Protein AF-A0A949XC69-F1 (afdb_monomer_lite)

Structure (mmCIF, N/CA/C/O backbone):
data_AF-A0A949XC69-F1
#
_entry.id   AF-A0A949XC69-F1
#
loop_
_atom_site.group_PDB
_atom_site.id
_atom_sit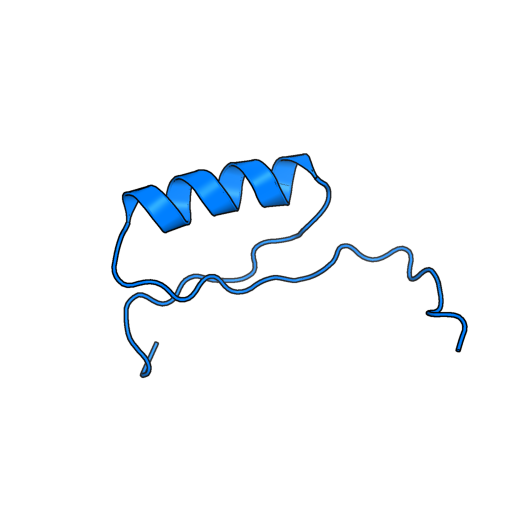e.type_symbol
_atom_site.label_atom_id
_atom_site.label_alt_id
_atom_site.label_comp_id
_atom_site.label_asym_id
_atom_site.label_entity_id
_atom_site.label_seq_id
_atom_site.pdbx_PDB_ins_code
_atom_site.Cartn_x
_atom_site.Cartn_y
_atom_site.Cartn_z
_atom_site.occupancy
_atom_site.B_iso_or_equiv
_atom_site.auth_seq_id
_atom_site.auth_comp_id
_atom_site.auth_asym_id
_atom_site.auth_atom_id
_atom_site.pdbx_PDB_model_num
ATOM 1 N N . MET A 1 1 ? -28.153 11.099 -0.388 1.00 43.34 1 MET A N 1
ATOM 2 C CA . MET A 1 1 ? -27.732 9.684 -0.366 1.00 43.34 1 MET A CA 1
ATOM 3 C C . MET A 1 1 ? -26.896 9.506 0.893 1.00 43.34 1 MET A C 1
ATOM 5 O O . MET A 1 1 ? -25.839 10.114 0.961 1.00 43.34 1 MET A O 1
ATOM 9 N N . SER A 1 2 ? -27.399 8.824 1.925 1.00 44.84 2 SER A N 1
ATOM 10 C CA . SER A 1 2 ? -26.595 8.545 3.125 1.00 44.84 2 SER A CA 1
ATOM 11 C C . SER A 1 2 ? -25.804 7.272 2.856 1.00 44.84 2 SER A C 1
ATOM 13 O O . SER A 1 2 ? -26.411 6.248 2.543 1.00 44.84 2 SER A O 1
ATOM 15 N N . ILE A 1 3 ? -24.475 7.344 2.890 1.00 62.38 3 ILE A N 1
ATOM 16 C CA . ILE A 1 3 ? -23.626 6.154 2.804 1.00 62.38 3 ILE A CA 1
ATOM 17 C C . ILE A 1 3 ? -23.808 5.417 4.138 1.00 62.38 3 ILE A C 1
ATOM 19 O O . ILE A 1 3 ? -23.647 6.051 5.184 1.00 62.38 3 ILE A O 1
ATOM 23 N N . PRO A 1 4 ? -24.212 4.134 4.148 1.00 55.69 4 PRO A N 1
ATOM 24 C CA . PRO A 1 4 ? -24.301 3.384 5.392 1.00 55.69 4 PRO A CA 1
ATOM 25 C C . PRO A 1 4 ? -22.912 3.370 6.034 1.00 55.69 4 PRO A C 1
ATOM 27 O O . PRO A 1 4 ? -21.932 3.033 5.372 1.00 55.69 4 PRO A O 1
AT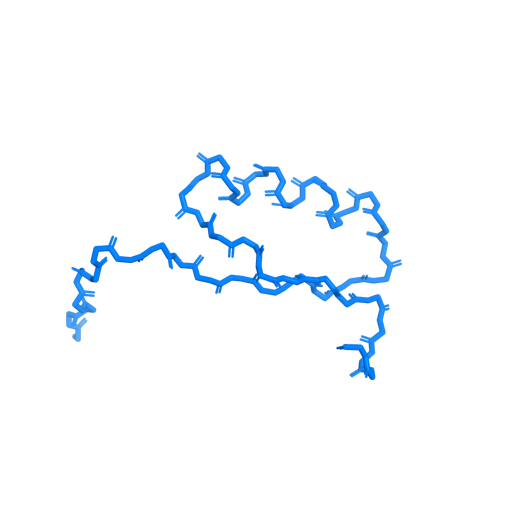OM 30 N N . ALA A 1 5 ? -22.822 3.767 7.305 1.00 59.59 5 ALA A N 1
ATOM 31 C CA . ALA A 1 5 ? -21.600 3.636 8.087 1.00 59.59 5 ALA A CA 1
ATOM 32 C C . ALA A 1 5 ? -21.376 2.142 8.357 1.00 59.59 5 ALA A C 1
ATOM 34 O O . ALA A 1 5 ? -21.797 1.613 9.384 1.00 59.59 5 ALA A O 1
ATOM 35 N N . GLY A 1 6 ? -20.809 1.441 7.375 1.00 62.22 6 GLY A N 1
ATOM 36 C CA . GLY A 1 6 ? -20.278 0.105 7.577 1.00 62.22 6 GLY A CA 1
ATOM 37 C C . GLY A 1 6 ? -19.166 0.193 8.615 1.00 62.22 6 GLY A C 1
ATOM 38 O O . GLY A 1 6 ? -18.308 1.065 8.532 1.00 62.22 6 GLY A O 1
ATOM 39 N N . SER A 1 7 ? -19.211 -0.690 9.605 1.00 71.25 7 SER A N 1
ATOM 40 C CA . SER A 1 7 ? -18.170 -0.870 10.623 1.00 71.25 7 SER A CA 1
ATOM 41 C C . SER A 1 7 ? -16.845 -1.387 10.058 1.00 71.25 7 SER A C 1
ATOM 43 O O . SER A 1 7 ? -15.874 -1.499 10.802 1.00 71.25 7 SER A O 1
ATOM 45 N N . ASP A 1 8 ? -16.821 -1.736 8.774 1.00 81.19 8 ASP A N 1
ATOM 46 C CA . ASP A 1 8 ? -15.698 -2.404 8.139 1.00 81.19 8 ASP A CA 1
ATOM 47 C C . ASP A 1 8 ? -14.750 -1.371 7.507 1.00 81.19 8 ASP A C 1
ATOM 49 O O . ASP A 1 8 ? -15.215 -0.394 6.906 1.00 81.19 8 ASP A O 1
ATOM 53 N N . PRO A 1 9 ? -13.425 -1.565 7.630 1.00 86.75 9 PRO A N 1
ATOM 54 C CA . PRO A 1 9 ? -12.438 -0.642 7.086 1.00 86.75 9 PRO A CA 1
ATOM 55 C C . PRO A 1 9 ? -12.560 -0.521 5.563 1.00 86.75 9 PRO A C 1
ATOM 57 O O . PRO A 1 9 ? -12.896 -1.473 4.851 1.00 86.75 9 PRO A O 1
ATOM 60 N N . ILE A 1 10 ? -12.259 0.670 5.040 1.00 93.69 10 ILE A N 1
ATOM 61 C CA . ILE A 1 10 ? -12.206 0.897 3.592 1.00 93.69 10 ILE A CA 1
ATOM 62 C C . ILE A 1 10 ? -11.038 0.085 3.031 1.00 93.69 10 ILE A C 1
ATOM 64 O O . ILE A 1 10 ? -9.890 0.311 3.408 1.00 93.69 10 ILE A O 1
ATOM 68 N N . ARG A 1 11 ? -11.329 -0.836 2.110 1.00 95.94 11 ARG A N 1
ATOM 69 C CA . ARG A 1 11 ? -10.320 -1.666 1.442 1.00 95.94 11 ARG A CA 1
ATOM 70 C C . ARG A 1 11 ? -9.754 -0.947 0.223 1.00 95.94 11 ARG A C 1
ATOM 72 O O . ARG A 1 11 ? -10.517 -0.484 -0.624 1.00 95.94 11 ARG A O 1
ATOM 79 N N . VAL A 1 12 ? -8.430 -0.873 0.133 1.00 96.69 12 VAL A N 1
ATOM 80 C CA . VAL A 1 12 ? -7.698 -0.085 -0.868 1.00 96.69 12 VAL A CA 1
ATOM 81 C C . VAL A 1 12 ? -6.651 -0.949 -1.573 1.00 96.69 12 VAL A C 1
ATOM 83 O O . VAL A 1 12 ? -5.912 -1.685 -0.924 1.00 96.69 12 VAL A O 1
ATOM 86 N N . MET A 1 13 ? -6.563 -0.834 -2.899 1.00 96.56 13 MET A N 1
ATOM 87 C CA . MET A 1 13 ? -5.471 -1.379 -3.712 1.00 96.56 13 MET A CA 1
ATOM 88 C C . MET A 1 13 ? -4.641 -0.217 -4.256 1.00 96.56 13 MET A C 1
ATOM 90 O O . MET A 1 13 ? -5.201 0.755 -4.765 1.00 96.56 13 MET A O 1
ATOM 94 N N . LEU A 1 14 ? -3.320 -0.294 -4.111 1.00 97.00 14 LEU A N 1
ATOM 95 C CA . LEU A 1 14 ? -2.406 0.756 -4.558 1.00 97.00 14 LEU A CA 1
ATOM 96 C C . LEU A 1 14 ? -1.838 0.403 -5.929 1.00 97.00 14 LEU A C 1
ATOM 98 O O . LEU A 1 14 ? -1.086 -0.557 -6.032 1.00 97.00 14 LEU A O 1
ATOM 102 N N . ALA A 1 15 ? -2.160 1.186 -6.954 1.00 96.31 15 ALA A N 1
ATOM 103 C CA . ALA A 1 15 ? -1.610 1.027 -8.297 1.00 96.31 15 ALA A CA 1
ATOM 104 C C . ALA A 1 15 ? -0.721 2.229 -8.637 1.00 96.31 15 ALA A C 1
ATOM 106 O O . ALA A 1 15 ? -1.229 3.338 -8.792 1.00 96.31 15 ALA A O 1
ATOM 107 N N . ASP A 1 16 ? 0.593 2.016 -8.701 1.00 96.00 16 ASP A N 1
ATOM 108 C CA . ASP A 1 16 ? 1.588 3.038 -9.051 1.00 96.00 16 ASP A CA 1
ATOM 109 C C . ASP A 1 16 ? 2.926 2.360 -9.384 1.00 96.00 16 ASP A C 1
ATOM 111 O O . ASP A 1 16 ? 3.290 1.392 -8.721 1.00 96.00 16 ASP A O 1
ATOM 115 N N . ASP A 1 17 ? 3.694 2.846 -10.358 1.00 94.56 17 ASP A N 1
ATOM 116 C CA . ASP A 1 17 ? 4.989 2.266 -10.748 1.00 94.56 17 ASP A CA 1
ATOM 117 C C . ASP A 1 17 ? 6.149 2.649 -9.799 1.00 94.56 17 ASP A C 1
ATOM 119 O O . ASP A 1 17 ? 7.234 2.060 -9.852 1.00 94.56 17 ASP A O 1
ATOM 123 N N . HIS A 1 18 ? 5.921 3.553 -8.840 1.00 96.88 18 HIS A N 1
ATOM 124 C CA . HIS A 1 18 ? 6.920 4.029 -7.887 1.00 96.88 18 HIS A CA 1
ATOM 125 C C . HIS A 1 18 ? 6.762 3.419 -6.487 1.00 96.88 18 HIS A C 1
ATOM 127 O O . HIS A 1 18 ? 5.908 3.792 -5.680 1.00 96.88 18 HIS A O 1
ATOM 133 N N . ARG A 1 19 ? 7.712 2.549 -6.119 1.00 94.88 19 ARG A N 1
ATOM 134 C CA . ARG A 1 19 ? 7.748 1.853 -4.817 1.00 94.88 19 ARG A CA 1
ATOM 135 C C . ARG A 1 19 ? 7.640 2.780 -3.598 1.00 94.88 19 ARG A C 1
ATOM 137 O O . ARG A 1 19 ? 6.871 2.499 -2.688 1.00 94.88 19 ARG A O 1
ATOM 144 N N . VAL A 1 20 ? 8.395 3.882 -3.573 1.00 96.88 20 VAL A N 1
ATOM 145 C CA . VAL A 1 20 ? 8.410 4.817 -2.426 1.00 96.88 20 VAL A CA 1
ATOM 146 C C . VAL A 1 20 ? 7.032 5.454 -2.209 1.00 96.88 20 VAL A C 1
ATOM 148 O O . VAL A 1 20 ? 6.606 5.658 -1.070 1.00 96.88 20 VAL A O 1
ATOM 151 N N . LEU A 1 21 ? 6.307 5.738 -3.294 1.00 95.88 21 LEU A N 1
ATOM 152 C CA . LEU A 1 21 ? 4.964 6.296 -3.214 1.00 95.88 21 LEU A CA 1
ATOM 153 C C . LEU A 1 21 ? 3.982 5.271 -2.633 1.00 95.88 21 LEU A C 1
ATOM 155 O O . LEU A 1 21 ? 3.256 5.598 -1.697 1.00 95.88 21 LEU A O 1
ATOM 159 N N . ARG A 1 22 ? 4.022 4.016 -3.093 1.00 96.56 22 ARG A N 1
ATOM 160 C CA . ARG A 1 22 ? 3.177 2.951 -2.526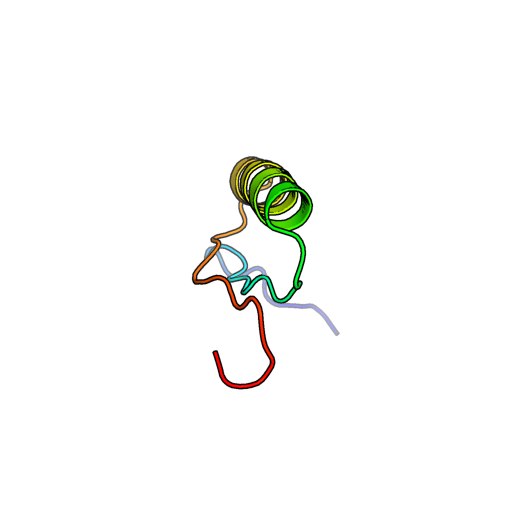 1.00 96.56 22 ARG A CA 1
ATOM 161 C C . ARG A 1 22 ? 3.455 2.701 -1.042 1.00 96.56 22 ARG A C 1
ATOM 163 O O . ARG A 1 22 ? 2.516 2.668 -0.253 1.00 96.56 22 ARG A O 1
ATOM 170 N N . GLU A 1 23 ? 4.724 2.615 -0.640 1.00 97.38 23 GLU A N 1
ATOM 171 C CA . GLU A 1 23 ? 5.114 2.411 0.766 1.00 97.38 23 GLU A CA 1
ATOM 172 C C . GLU A 1 23 ? 4.608 3.546 1.675 1.00 97.38 23 GLU A C 1
ATOM 174 O O . GLU A 1 23 ? 4.063 3.297 2.753 1.00 97.38 23 GLU A O 1
ATOM 179 N N . SER A 1 24 ? 4.747 4.798 1.226 1.00 97.94 24 SER A N 1
ATOM 180 C CA . SER A 1 24 ? 4.281 5.966 1.985 1.00 97.94 24 SER A CA 1
ATOM 181 C C . SER A 1 24 ? 2.753 6.060 2.056 1.00 97.94 24 SER A C 1
ATOM 183 O O . SER A 1 24 ? 2.212 6.316 3.133 1.00 97.94 24 SER A O 1
ATOM 185 N N . LEU A 1 25 ? 2.041 5.800 0.954 1.00 97.81 25 LEU A N 1
ATOM 186 C CA . LEU A 1 25 ? 0.575 5.789 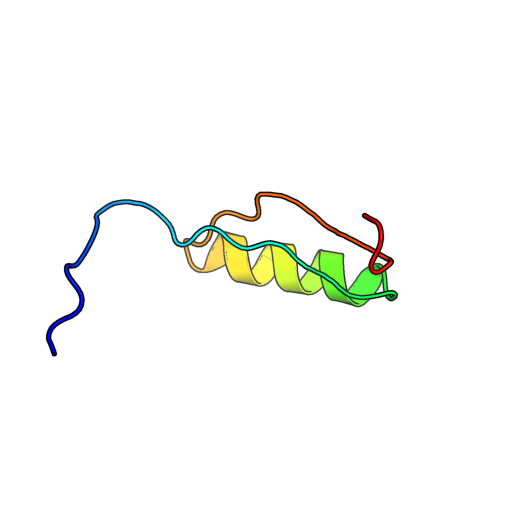0.933 1.00 97.81 25 LEU A CA 1
ATOM 187 C C . LEU A 1 25 ? 0.002 4.667 1.789 1.00 97.81 25 LEU A C 1
ATOM 189 O O . LEU A 1 25 ? -0.960 4.901 2.516 1.00 97.81 25 LEU A O 1
ATOM 193 N N . LYS A 1 26 ? 0.604 3.476 1.750 1.00 97.94 26 LYS A N 1
ATOM 194 C CA . LYS A 1 26 ? 0.189 2.348 2.583 1.00 97.94 26 LYS A CA 1
ATOM 195 C C . LYS A 1 26 ? 0.208 2.711 4.062 1.00 97.94 26 LYS A C 1
ATOM 197 O O . LYS A 1 26 ? -0.808 2.559 4.735 1.00 97.94 26 LYS A O 1
ATOM 202 N N . LEU A 1 27 ? 1.323 3.272 4.535 1.00 97.94 27 LEU A N 1
ATOM 203 C CA . LEU A 1 27 ? 1.463 3.704 5.924 1.00 97.94 27 LEU A CA 1
ATOM 204 C C . LEU A 1 27 ? 0.387 4.727 6.312 1.00 97.94 27 LEU A C 1
ATOM 206 O O . LEU A 1 27 ? -0.246 4.591 7.356 1.00 97.94 27 LEU A O 1
ATOM 210 N N . LEU A 1 28 ? 0.167 5.740 5.470 1.00 98.19 28 LEU A N 1
ATOM 211 C CA . LEU A 1 28 ? -0.829 6.779 5.732 1.00 98.19 28 LEU A CA 1
ATOM 212 C C . LEU A 1 28 ? -2.254 6.214 5.755 1.00 98.19 28 LEU A C 1
ATOM 214 O O . LEU A 1 28 ? -3.040 6.577 6.626 1.00 98.19 28 LEU A O 1
ATOM 218 N N . LEU A 1 29 ? -2.597 5.324 4.827 1.00 97.19 29 LEU A N 1
ATOM 219 C CA . LEU A 1 29 ? -3.926 4.720 4.737 1.00 97.19 29 LEU A CA 1
ATOM 220 C C . LEU A 1 29 ? -4.222 3.813 5.934 1.00 97.19 29 LEU A C 1
ATOM 222 O O . LEU A 1 29 ? -5.277 3.953 6.552 1.00 97.19 29 LEU A O 1
ATOM 226 N N . GLU A 1 30 ? -3.279 2.947 6.305 1.00 96.19 30 GLU A N 1
ATOM 227 C CA . GLU A 1 30 ? -3.408 2.063 7.470 1.00 96.19 30 GLU A CA 1
ATOM 228 C C . GLU A 1 30 ? -3.548 2.870 8.772 1.00 96.19 30 GLU A C 1
ATOM 230 O O . GLU A 1 30 ? -4.408 2.575 9.603 1.00 96.19 30 GLU A O 1
ATOM 235 N N . GLN A 1 31 ? -2.788 3.963 8.922 1.00 97.19 31 GLN A N 1
ATOM 236 C CA . GLN A 1 31 ? -2.920 4.889 10.058 1.00 97.19 31 GLN A CA 1
ATOM 237 C C . GLN A 1 31 ? -4.283 5.596 10.123 1.00 97.19 31 GLN A C 1
ATOM 239 O O . GLN A 1 31 ? -4.707 6.002 11.204 1.00 97.19 31 GLN A O 1
ATOM 244 N N . ASN A 1 32 ? -4.975 5.744 8.990 1.00 96.00 32 ASN A N 1
ATOM 245 C CA . ASN A 1 32 ? -6.287 6.387 8.892 1.00 96.00 32 ASN A CA 1
ATOM 246 C C . ASN A 1 32 ? -7.450 5.375 8.843 1.00 96.00 32 ASN A C 1
ATOM 248 O O . ASN A 1 32 ? -8.566 5.735 8.469 1.00 96.00 32 ASN A O 1
ATOM 252 N N . GLY A 1 33 ? -7.214 4.118 9.236 1.00 93.75 33 GLY A N 1
ATOM 253 C CA . GLY A 1 33 ? -8.266 3.104 9.367 1.00 93.75 33 GLY A CA 1
ATOM 254 C C . GLY A 1 33 ? -8.717 2.475 8.047 1.00 93.75 33 GLY A C 1
ATOM 255 O O . GLY A 1 33 ? -9.797 1.887 7.987 1.00 93.75 33 GLY A O 1
ATOM 256 N N . CYS A 1 34 ? -7.912 2.600 6.992 1.00 96.31 34 CYS A N 1
ATOM 257 C CA . CYS A 1 34 ? -8.093 1.844 5.757 1.00 96.31 34 CYS A CA 1
ATOM 258 C C . CYS A 1 34 ? -7.290 0.537 5.809 1.00 96.31 34 CYS A C 1
ATOM 260 O O . CYS A 1 34 ? -6.282 0.434 6.504 1.00 96.31 34 CYS A O 1
ATOM 262 N N . GLU A 1 35 ? -7.712 -0.454 5.034 1.00 96.94 35 GLU A N 1
ATOM 263 C CA . GLU A 1 35 ? -7.017 -1.728 4.864 1.00 96.94 35 GLU A CA 1
ATOM 264 C C . GLU A 1 35 ? -6.414 -1.783 3.457 1.00 96.94 35 GLU A C 1
ATOM 266 O O . GLU A 1 35 ? -7.145 -1.769 2.464 1.00 96.94 35 GLU A O 1
ATOM 271 N N . VAL A 1 36 ? -5.086 -1.851 3.347 1.00 96.75 36 VAL A N 1
ATOM 272 C CA . VAL A 1 36 ? -4.429 -2.055 2.050 1.00 96.75 36 VAL A CA 1
ATOM 273 C C . VAL A 1 36 ? -4.403 -3.545 1.732 1.00 96.75 36 VAL A C 1
ATOM 275 O O . VAL A 1 36 ? -3.699 -4.315 2.378 1.00 96.75 36 VAL A O 1
ATOM 278 N N . VAL A 1 37 ? -5.170 -3.947 0.719 1.00 97.44 37 VAL A N 1
ATOM 279 C CA . VAL A 1 37 ? -5.365 -5.362 0.357 1.00 97.44 37 VAL A CA 1
ATOM 280 C C . VAL A 1 37 ? -4.403 -5.850 -0.728 1.00 97.44 37 VAL A C 1
ATOM 282 O O . VAL A 1 37 ? -4.340 -7.047 -0.994 1.00 97.44 37 VAL A O 1
ATOM 285 N N . GLY A 1 38 ? -3.649 -4.943 -1.351 1.00 96.44 38 GLY A N 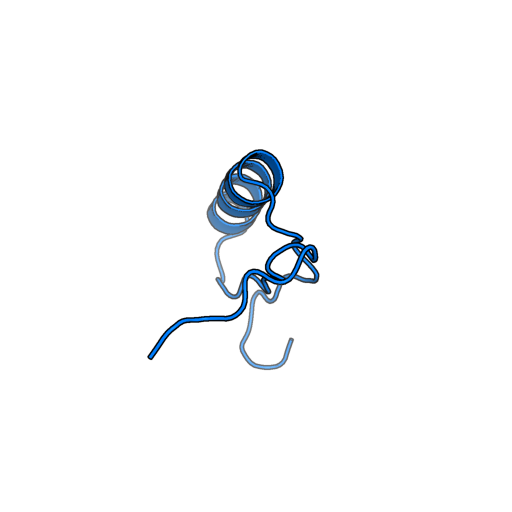1
ATOM 286 C CA . GLY A 1 38 ? -2.691 -5.274 -2.400 1.00 96.44 38 GLY A CA 1
ATOM 287 C C . GLY A 1 38 ? -2.013 -4.050 -3.008 1.00 96.44 38 GLY A C 1
ATOM 288 O O . GLY A 1 38 ? -2.436 -2.907 -2.806 1.00 96.44 38 GLY A O 1
ATOM 289 N N . GLU A 1 39 ? -0.959 -4.315 -3.771 1.00 96.88 39 GLU A N 1
ATOM 290 C CA . GLU A 1 39 ? -0.196 -3.334 -4.537 1.00 96.88 39 GLU A CA 1
ATOM 291 C C . GLU A 1 39 ? -0.003 -3.862 -5.961 1.00 96.88 39 GLU A C 1
ATOM 293 O O . GLU A 1 39 ? 0.245 -5.052 -6.135 1.00 96.88 39 GLU A O 1
ATOM 298 N N . ALA A 1 40 ? -0.074 -2.972 -6.945 1.00 96.81 40 ALA A N 1
ATOM 299 C CA . ALA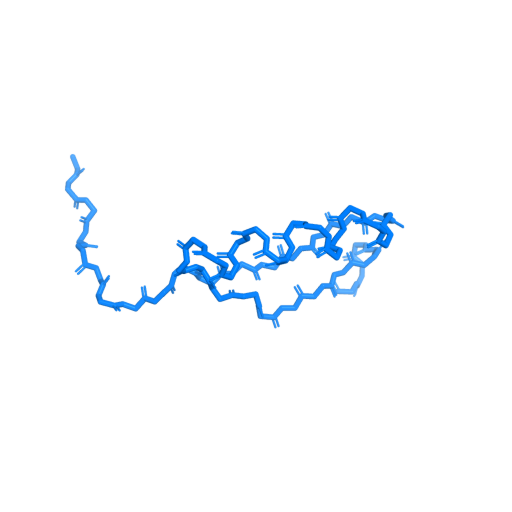 A 1 40 ? 0.222 -3.230 -8.345 1.00 96.81 40 ALA A CA 1
ATOM 300 C C . ALA A 1 40 ? 1.212 -2.173 -8.847 1.00 96.81 40 ALA A C 1
ATOM 302 O O . ALA A 1 40 ? 1.051 -0.972 -8.613 1.00 96.81 40 ALA A O 1
ATOM 303 N N . SER A 1 41 ? 2.269 -2.627 -9.509 1.00 95.56 41 SER A N 1
ATOM 304 C CA . SER A 1 41 ? 3.269 -1.779 -10.162 1.00 95.56 41 SER A CA 1
ATOM 305 C C . SER A 1 41 ? 3.022 -1.608 -11.660 1.00 95.56 41 SER A C 1
ATOM 307 O O . SER A 1 41 ? 3.599 -0.716 -12.282 1.00 95.56 41 SER A O 1
ATOM 309 N N . THR A 1 42 ? 2.141 -2.430 -12.225 1.00 92.94 42 THR A N 1
ATOM 310 C CA . THR A 1 42 ? 1.711 -2.410 -13.626 1.00 92.94 42 THR A CA 1
ATOM 311 C C . THR A 1 42 ? 0.195 -2.602 -13.715 1.00 92.94 42 THR A C 1
ATOM 313 O O . THR A 1 42 ? -0.476 -2.781 -12.703 1.00 92.94 42 THR A O 1
ATOM 316 N N . GLY A 1 43 ? -0.371 -2.517 -14.923 1.00 87.69 43 GLY A N 1
ATOM 317 C CA . GLY A 1 43 ? -1.813 -2.706 -15.122 1.00 87.69 43 GLY A CA 1
ATOM 318 C C . GLY A 1 43 ? -2.252 -4.174 -15.125 1.00 87.69 43 GLY A C 1
ATOM 319 O O . GLY A 1 43 ? -3.438 -4.454 -14.983 1.00 87.69 43 GLY A O 1
ATOM 320 N N . GLU A 1 44 ? -1.317 -5.098 -15.336 1.00 90.06 44 GLU A N 1
ATOM 321 C CA . GLU A 1 44 ? -1.549 -6.543 -15.365 1.00 90.06 44 GLU A CA 1
ATOM 322 C C . GLU A 1 44 ? -1.502 -7.203 -13.977 1.00 90.06 44 GLU A C 1
ATOM 324 O O . GLU A 1 44 ? -1.908 -8.361 -13.851 1.00 90.06 44 GLU A O 1
ATOM 329 N N . GLU A 1 45 ? -0.983 -6.489 -12.975 1.00 81.06 45 GLU A N 1
ATOM 330 C CA . GLU A 1 45 ? -0.874 -6.911 -11.570 1.00 81.06 45 GLU A CA 1
ATOM 331 C C . GLU A 1 45 ? -2.148 -6.650 -10.750 1.00 81.06 45 GLU A C 1
ATOM 333 O O . GLU A 1 45 ? -2.843 -5.634 -10.985 1.00 81.06 45 GLU A O 1
#

Secondary structure (DSSP, 8-state):
-PPP--SSPEEEEEE-S-HHHHHHHHHHHHHTTEEEEEEESSS--

Sequence (45 aa):
MSIPAGSDPIRVMLADDHRVLRESLKLLLEQNGCEVVGEASTGEE

Foldseek 3Di:
DDDPPDPAAAEDEAEALDPVVVVVVCVVRVVVRHHDPYYHNDPVD

pLDDT: mean 89.06, std 14.71, range [43.34, 98.19]

Radius of gyration: 12.47 Å; chains: 1; bounding box: 36×17×26 Å